Protein AF-A0A2G9YWN1-F1 (afdb_monomer_lite)

Radius of gyration: 15.63 Å; chains: 1; bounding box: 38×21×41 Å

Sequence (81 aa):
KLRRKLNAFTILPNERIFQIIERDTPLKKALSVINKSLADSLRNLIEIIFLPGLINIDFADLKTIFEDRGSLTYLNVIEIE

Organism: NCBI:txid1974721

Secondary structure (DSSP, 8-state):
--GGG-SEE----GGGGGGTS-TT--HHHHHHHHHHHHHHHHHHHHHHHHS--SSPPPHHHHHHHH-STTEE---------

Structure (mmCIF, N/CA/C/O backbone):
data_AF-A0A2G9YWN1-F1
#
_entry.id   AF-A0A2G9YWN1-F1
#
loop_
_atom_site.group_PDB
_atom_site.id
_atom_site.type_symbol
_atom_site.label_atom_id
_atom_site.label_alt_id
_atom_site.label_comp_id
_atom_site.label_asym_id
_atom_site.label_entity_id
_atom_site.label_seq_id
_atom_site.pdbx_PDB_ins_code
_atom_site.Cartn_x
_atom_site.Cartn_y
_atom_site.Cartn_z
_atom_site.occupancy
_atom_site.B_iso_or_equiv
_atom_site.auth_seq_id
_atom_site.auth_comp_id
_atom_site.auth_asym_id
_atom_site.auth_atom_id
_atom_site.pdbx_PDB_model_num
ATOM 1 N N . LYS A 1 1 ? -15.602 -10.838 -10.180 1.00 63.38 1 LYS A N 1
ATOM 2 C CA . LYS A 1 1 ? -15.652 -10.126 -11.489 1.00 63.38 1 LYS A CA 1
ATOM 3 C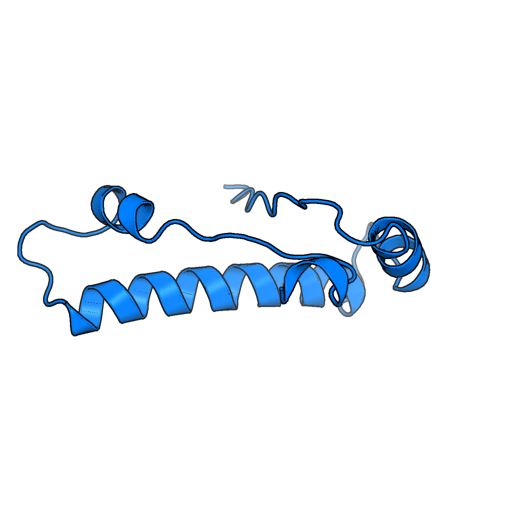 C . LYS A 1 1 ? -14.472 -9.171 -11.718 1.00 63.38 1 LYS A C 1
ATOM 5 O O . LYS A 1 1 ? -13.961 -9.176 -12.827 1.00 63.38 1 LYS A O 1
ATOM 10 N N . LEU A 1 2 ? -14.018 -8.398 -10.719 1.00 73.62 2 LEU A N 1
ATOM 11 C CA . LEU A 1 2 ? -12.974 -7.371 -10.905 1.00 73.62 2 LEU A CA 1
ATOM 12 C C . LEU A 1 2 ? -11.575 -7.931 -11.230 1.00 73.62 2 LEU A C 1
ATOM 14 O O . LEU A 1 2 ? -10.909 -7.413 -12.112 1.00 73.62 2 LEU A O 1
ATOM 18 N N . ARG A 1 3 ? -11.179 -9.047 -10.602 1.00 71.12 3 ARG A N 1
ATOM 19 C CA . ARG A 1 3 ? -9.835 -9.647 -10.744 1.00 71.12 3 ARG A CA 1
ATOM 20 C C . ARG A 1 3 ? -9.404 -9.922 -12.190 1.00 71.12 3 ARG A C 1
ATOM 22 O O . ARG A 1 3 ? -8.259 -9.694 -12.530 1.00 71.12 3 ARG A O 1
ATOM 29 N N . ARG A 1 4 ? -10.332 -10.333 -13.063 1.00 72.81 4 ARG A N 1
ATOM 30 C CA . ARG A 1 4 ? -10.046 -10.617 -14.487 1.00 72.81 4 ARG A CA 1
ATOM 31 C C . ARG A 1 4 ? -9.733 -9.368 -15.323 1.00 72.81 4 ARG A C 1
ATOM 33 O O . ARG A 1 4 ? -9.326 -9.498 -16.471 1.00 72.81 4 ARG A O 1
ATOM 40 N N . LYS A 1 5 ? -9.990 -8.174 -14.781 1.00 78.81 5 LYS A N 1
ATOM 41 C CA . LYS A 1 5 ? -9.721 -6.880 -15.422 1.00 78.81 5 LYS A CA 1
ATOM 42 C C . LYS A 1 5 ? -8.485 -6.183 -14.846 1.00 78.81 5 LYS A C 1
ATOM 44 O O . LYS A 1 5 ? -8.175 -5.088 -15.292 1.00 78.81 5 LYS A O 1
ATOM 49 N N . LEU A 1 6 ? -7.832 -6.782 -13.852 1.00 76.44 6 LEU A N 1
ATOM 50 C CA . LEU A 1 6 ? -6.682 -6.204 -13.170 1.00 76.44 6 LEU A CA 1
ATOM 51 C C . LEU A 1 6 ? -5.413 -6.936 -13.604 1.00 76.44 6 LEU A C 1
ATOM 53 O O . LEU A 1 6 ? -5.420 -8.157 -13.753 1.00 76.44 6 LEU A O 1
ATOM 57 N N . ASN A 1 7 ? -4.340 -6.176 -13.795 1.00 74.00 7 ASN A N 1
ATOM 58 C CA . ASN A 1 7 ? -2.998 -6.704 -14.020 1.00 74.00 7 ASN A CA 1
ATOM 59 C C . ASN A 1 7 ? -2.463 -7.360 -12.740 1.00 74.00 7 ASN A C 1
ATOM 61 O O . ASN A 1 7 ? -2.086 -8.524 -12.760 1.00 74.00 7 ASN A O 1
ATOM 65 N N . ALA A 1 8 ? -2.592 -6.662 -11.611 1.00 75.62 8 ALA A N 1
ATOM 66 C CA . ALA A 1 8 ? -2.270 -7.162 -10.280 1.00 75.62 8 ALA A CA 1
ATOM 67 C C . ALA A 1 8 ? -3.318 -6.704 -9.258 1.00 75.62 8 ALA A C 1
ATOM 69 O O . ALA A 1 8 ? -4.018 -5.707 -9.462 1.00 75.62 8 ALA A O 1
ATOM 70 N N . PHE A 1 9 ? -3.444 -7.437 -8.151 1.00 79.44 9 PHE A N 1
ATOM 71 C CA . PHE A 1 9 ? -4.258 -7.023 -7.010 1.00 79.44 9 PHE A CA 1
ATOM 72 C C . PHE A 1 9 ? -3.665 -7.550 -5.700 1.00 79.44 9 PHE A C 1
ATOM 74 O O . PHE A 1 9 ? -3.225 -8.694 -5.627 1.00 79.44 9 PHE A O 1
ATOM 81 N N . THR A 1 10 ? -3.738 -6.725 -4.655 1.00 76.75 10 THR A N 1
ATOM 82 C CA . THR A 1 10 ? -3.358 -7.080 -3.282 1.00 76.75 10 THR A CA 1
ATOM 83 C C . THR A 1 10 ? -4.604 -7.103 -2.410 1.00 76.75 10 THR A C 1
ATOM 85 O O . THR A 1 10 ? -5.449 -6.211 -2.493 1.00 76.75 10 THR A O 1
ATOM 88 N N . ILE A 1 11 ? -4.725 -8.129 -1.567 1.00 80.50 11 ILE A N 1
ATOM 89 C CA . ILE A 1 11 ? -5.776 -8.215 -0.550 1.00 80.50 11 ILE A CA 1
ATOM 90 C C . ILE A 1 11 ? -5.152 -7.878 0.798 1.00 80.50 11 ILE A C 1
ATOM 92 O O . ILE A 1 11 ? -4.239 -8.570 1.244 1.00 80.50 11 ILE A O 1
ATOM 96 N N . LEU A 1 12 ? -5.680 -6.848 1.452 1.00 77.75 12 LEU A N 1
ATOM 97 C CA . LEU A 1 12 ? -5.326 -6.503 2.823 1.00 77.75 12 LEU A CA 1
ATOM 98 C C . LEU A 1 12 ? -6.425 -7.012 3.761 1.00 77.75 12 LEU A C 1
ATOM 100 O O . LEU A 1 12 ? -7.533 -6.473 3.734 1.00 77.75 12 LEU A O 1
ATOM 104 N N . PRO A 1 13 ? -6.160 -8.066 4.550 1.00 80.25 13 PRO A N 1
ATOM 105 C CA . PRO A 1 13 ? -7.108 -8.531 5.550 1.00 80.25 13 PRO A CA 1
ATOM 106 C C . PRO A 1 13 ? -7.154 -7.525 6.702 1.00 80.25 13 PRO A C 1
ATOM 108 O O . PRO A 1 13 ? -6.143 -7.285 7.368 1.00 80.25 13 PRO A O 1
ATOM 111 N N . ASN A 1 14 ? -8.328 -6.945 6.946 1.00 81.44 14 ASN A N 1
ATOM 112 C CA . ASN A 1 14 ? -8.523 -5.983 8.031 1.00 81.44 14 ASN A CA 1
ATOM 113 C C . ASN A 1 14 ? -8.250 -6.615 9.401 1.00 81.44 14 ASN A C 1
ATOM 115 O O . ASN A 1 14 ? -7.862 -5.916 10.324 1.00 81.44 14 ASN A O 1
ATOM 119 N N . GLU A 1 15 ? -8.389 -7.933 9.531 1.00 80.88 15 GLU A N 1
ATOM 120 C CA . GLU A 1 15 ? -8.173 -8.696 10.760 1.00 80.88 15 GLU A CA 1
ATOM 121 C C . GLU A 1 15 ? -6.741 -8.566 11.292 1.00 80.88 15 GLU A C 1
ATOM 123 O O . GLU A 1 15 ? -6.524 -8.654 12.500 1.00 80.88 15 GLU A O 1
ATOM 128 N N . ARG A 1 16 ? -5.759 -8.297 10.418 1.00 74.50 16 ARG A N 1
ATOM 129 C CA . ARG A 1 16 ? -4.373 -8.057 10.845 1.00 74.50 16 ARG A CA 1
ATOM 130 C C . ARG A 1 16 ? -4.233 -6.813 11.712 1.00 74.50 16 ARG A C 1
ATOM 132 O O . ARG A 1 16 ? -3.296 -6.747 12.499 1.00 74.50 16 ARG A O 1
ATOM 139 N N . ILE A 1 17 ? -5.169 -5.864 11.645 1.00 77.75 17 ILE A N 1
ATOM 140 C CA . ILE A 1 17 ? -5.080 -4.667 12.478 1.00 77.75 17 ILE A CA 1
ATOM 141 C C . ILE A 1 17 ? -5.181 -4.977 13.969 1.00 77.75 17 ILE A C 1
ATOM 143 O O . ILE A 1 17 ? -4.538 -4.302 14.766 1.00 77.75 17 ILE A O 1
ATOM 147 N N . PHE A 1 18 ? -5.924 -6.019 14.352 1.00 77.94 18 PHE A N 1
ATOM 148 C CA . PHE A 1 18 ? -6.115 -6.391 15.755 1.00 77.94 18 PHE A CA 1
ATOM 149 C C . PHE A 1 18 ? -4.820 -6.851 16.442 1.00 77.94 18 PHE A C 1
ATOM 151 O O . PHE A 1 18 ? -4.795 -6.958 17.662 1.00 77.94 18 PHE A O 1
ATOM 158 N N . GLN A 1 19 ? -3.752 -7.108 15.679 1.00 78.69 19 GLN A N 1
ATOM 159 C CA . GLN A 1 19 ? -2.414 -7.394 16.208 1.00 78.69 19 GLN A CA 1
ATOM 160 C C . GLN A 1 19 ? -1.629 -6.118 16.558 1.00 78.69 19 GLN A C 1
ATOM 162 O O . GLN A 1 19 ? -0.650 -6.195 17.289 1.00 78.69 19 GLN A O 1
ATOM 167 N N . ILE A 1 20 ? -2.049 -4.963 16.032 1.00 75.75 20 ILE A N 1
ATOM 168 C CA . ILE A 1 20 ? -1.298 -3.698 16.051 1.00 75.75 20 ILE A CA 1
ATOM 169 C C . ILE A 1 20 ? -2.013 -2.628 16.899 1.00 75.75 20 ILE A C 1
ATOM 171 O O . ILE A 1 20 ? -1.387 -1.676 17.353 1.00 75.75 20 ILE A O 1
ATOM 175 N N . ILE A 1 21 ? -3.328 -2.758 17.116 1.00 82.75 21 ILE A N 1
ATOM 176 C CA . ILE A 1 21 ? -4.136 -1.795 17.884 1.00 82.75 21 ILE A CA 1
ATOM 177 C C . ILE A 1 21 ? -4.528 -2.327 19.263 1.00 82.75 21 ILE A C 1
ATOM 179 O O . ILE A 1 21 ? -4.756 -3.520 19.453 1.00 82.75 21 ILE A O 1
ATOM 183 N N . GLU A 1 22 ? -4.690 -1.412 20.216 1.00 84.12 22 GLU A N 1
ATOM 184 C CA . GLU A 1 22 ? -5.202 -1.716 21.553 1.00 84.12 22 GLU A CA 1
ATOM 185 C C . GLU A 1 22 ? -6.707 -2.029 21.517 1.00 84.12 22 GLU A C 1
ATOM 187 O O . GLU A 1 22 ? -7.445 -1.510 20.674 1.00 84.12 22 GLU A O 1
ATOM 192 N N . ARG A 1 23 ? -7.185 -2.869 22.448 1.00 81.56 23 ARG A N 1
ATOM 193 C CA . ARG A 1 23 ? -8.582 -3.354 22.476 1.00 81.56 23 ARG A CA 1
ATOM 194 C C . ARG A 1 23 ? -9.631 -2.250 22.635 1.00 81.56 23 ARG A C 1
ATOM 196 O O . ARG A 1 23 ? -10.772 -2.459 22.237 1.00 81.56 23 ARG A O 1
ATOM 203 N N . ASP A 1 24 ? -9.270 -1.114 23.221 1.00 87.50 24 ASP A N 1
ATOM 204 C CA . ASP A 1 24 ? -10.165 0.027 23.434 1.00 87.50 24 ASP A CA 1
ATOM 205 C C . ASP A 1 24 ? -10.136 1.041 22.273 1.00 87.50 24 ASP A C 1
ATOM 207 O O . ASP A 1 24 ? -10.839 2.054 22.304 1.00 87.50 24 ASP A O 1
ATOM 211 N N . THR A 1 25 ? -9.345 0.765 21.229 1.00 86.12 25 THR A N 1
ATOM 212 C CA . THR A 1 25 ? -9.145 1.688 20.115 1.00 86.12 25 THR A CA 1
ATOM 213 C C . THR A 1 25 ? -10.476 1.947 19.398 1.00 86.12 25 THR A C 1
ATOM 215 O O . THR A 1 25 ? -11.089 1.013 18.874 1.00 86.12 25 THR A O 1
ATOM 218 N N . PRO A 1 26 ? -10.917 3.215 19.271 1.00 89.88 26 PRO A N 1
ATOM 219 C CA . PRO A 1 26 ? -12.125 3.540 18.523 1.00 89.88 26 PRO A CA 1
ATOM 220 C C . PRO A 1 26 ? -12.021 3.079 17.066 1.00 89.88 26 PRO A C 1
ATOM 222 O O . PRO A 1 26 ? -10.988 3.281 16.424 1.00 89.88 26 PRO A O 1
ATOM 225 N N . LEU A 1 27 ? -13.116 2.562 16.497 1.00 87.06 27 LEU A N 1
ATOM 226 C CA . LEU A 1 27 ? -13.152 2.031 15.124 1.00 87.06 27 LEU A CA 1
ATOM 227 C C . LEU A 1 27 ? -12.551 2.998 14.088 1.00 87.06 27 LEU A C 1
ATOM 229 O O . LEU A 1 27 ? -11.801 2.589 13.206 1.00 87.06 27 LEU A O 1
ATOM 233 N N . LYS A 1 28 ? -12.831 4.300 14.217 1.00 89.50 28 LYS A N 1
ATOM 234 C CA . LYS A 1 28 ? -12.286 5.330 13.319 1.00 89.50 28 LYS A CA 1
ATOM 235 C C . LYS A 1 28 ? -10.755 5.399 13.372 1.00 89.50 28 LYS A C 1
ATOM 237 O O . LYS A 1 28 ? -10.115 5.552 12.335 1.00 89.50 28 LYS A O 1
ATOM 242 N N . LYS A 1 29 ? -10.172 5.278 14.568 1.00 87.44 29 LYS A N 1
ATOM 243 C CA . LYS A 1 29 ? -8.719 5.283 14.770 1.00 87.44 29 LYS A CA 1
ATOM 244 C C . LYS A 1 29 ? -8.100 3.994 14.233 1.00 87.44 29 LYS A C 1
ATOM 246 O O . LYS A 1 29 ? -7.093 4.073 13.542 1.00 87.44 29 LYS A O 1
ATOM 251 N N . ALA A 1 30 ? -8.748 2.849 14.444 1.00 86.31 30 ALA A N 1
ATOM 252 C CA . ALA A 1 30 ? -8.328 1.585 13.847 1.00 86.31 30 ALA A CA 1
ATOM 253 C C . ALA A 1 30 ? -8.274 1.684 12.310 1.00 86.31 30 ALA A C 1
ATOM 255 O O . ALA A 1 30 ? -7.218 1.535 11.707 1.00 86.31 30 ALA A O 1
ATOM 256 N N . LEU A 1 31 ? -9.369 2.066 11.652 1.00 86.56 31 LEU A N 1
ATOM 257 C CA . LEU A 1 31 ? -9.385 2.212 10.190 1.00 86.56 31 LEU A CA 1
ATOM 258 C C . LEU A 1 31 ? -8.338 3.217 9.679 1.00 86.56 31 LEU A C 1
ATOM 260 O O . LEU A 1 31 ? -7.741 3.007 8.625 1.00 86.56 31 LEU A O 1
ATOM 264 N N . SER A 1 32 ? -8.063 4.276 10.447 1.00 87.88 32 SER A N 1
ATOM 265 C CA . SER A 1 32 ? -6.991 5.224 10.131 1.00 87.88 32 SER A CA 1
ATOM 266 C C . SER A 1 32 ? -5.603 4.574 10.112 1.00 87.88 32 SER A C 1
ATOM 268 O O . SER A 1 32 ? -4.782 4.946 9.277 1.00 87.88 32 SER A O 1
ATOM 270 N N . VAL A 1 33 ? -5.330 3.619 11.005 1.00 84.62 33 VAL A N 1
ATOM 271 C CA . VAL A 1 33 ? -4.055 2.885 11.053 1.00 84.62 33 VAL A CA 1
ATOM 272 C C . VAL A 1 33 ? -3.907 1.964 9.840 1.00 84.62 33 VAL A C 1
ATOM 274 O O . VAL A 1 33 ? -2.856 1.986 9.203 1.00 84.62 33 VAL A O 1
ATOM 277 N N . ILE A 1 34 ? -4.963 1.235 9.446 1.00 83.31 34 ILE A N 1
ATOM 278 C CA . ILE A 1 34 ? -4.957 0.439 8.199 1.00 83.31 34 ILE A CA 1
ATOM 279 C C . ILE A 1 34 ? -4.666 1.340 6.997 1.00 83.31 34 ILE A C 1
ATOM 281 O O . ILE A 1 34 ? -3.802 1.024 6.181 1.00 83.31 34 ILE A O 1
ATOM 285 N N . ASN A 1 35 ? -5.363 2.475 6.895 1.00 85.88 35 ASN A N 1
ATOM 286 C CA . ASN A 1 35 ? -5.187 3.396 5.773 1.00 85.88 35 ASN A CA 1
ATOM 287 C C . ASN A 1 35 ? -3.758 3.940 5.702 1.00 85.88 35 ASN A C 1
ATOM 289 O O . ASN A 1 35 ? -3.215 4.077 4.608 1.00 85.88 35 ASN A O 1
ATOM 293 N N . LYS A 1 36 ? -3.141 4.216 6.856 1.00 86.06 36 LYS A N 1
ATOM 294 C CA . LYS A 1 36 ? -1.742 4.635 6.924 1.00 86.06 36 LYS A CA 1
ATOM 295 C C . LYS A 1 36 ? -0.805 3.532 6.424 1.00 86.06 36 LYS A C 1
ATOM 297 O O . LYS A 1 36 ? -0.019 3.793 5.525 1.00 86.06 36 LYS A O 1
ATOM 302 N N . SER A 1 37 ? -0.956 2.300 6.911 1.00 82.31 37 SER A N 1
ATOM 303 C CA . SER A 1 37 ? -0.146 1.157 6.460 1.00 82.31 37 SER A CA 1
ATOM 304 C C . SER A 1 37 ? -0.267 0.905 4.948 1.00 82.31 37 SER A C 1
ATOM 306 O O . SER A 1 37 ? 0.736 0.669 4.271 1.00 82.31 37 SER A O 1
ATOM 308 N N . LEU A 1 38 ? -1.477 1.028 4.388 1.00 83.62 38 LEU A N 1
ATOM 309 C CA . LEU A 1 38 ? -1.699 0.948 2.942 1.00 83.62 38 LEU A CA 1
ATOM 310 C C . LEU A 1 38 ? -0.978 2.079 2.194 1.00 83.62 38 LEU A C 1
ATOM 312 O O . LEU A 1 38 ? -0.327 1.819 1.182 1.00 83.62 38 LEU A O 1
ATOM 316 N N . ALA A 1 39 ? -1.097 3.320 2.674 1.00 86.75 39 ALA A N 1
ATOM 317 C CA . ALA A 1 39 ? -0.448 4.473 2.059 1.00 86.75 39 ALA A CA 1
ATOM 318 C C . ALA A 1 39 ? 1.082 4.349 2.086 1.00 86.75 39 ALA A C 1
ATOM 320 O O . ALA A 1 39 ? 1.730 4.643 1.085 1.00 86.75 39 ALA A O 1
ATOM 321 N N . ASP A 1 40 ? 1.642 3.871 3.195 1.00 85.88 40 ASP A N 1
ATOM 322 C CA . ASP A 1 40 ? 3.082 3.683 3.365 1.00 85.88 40 ASP A CA 1
ATOM 323 C C . ASP A 1 40 ? 3.600 2.559 2.451 1.00 85.88 40 ASP A C 1
ATOM 325 O O . ASP A 1 40 ? 4.590 2.746 1.749 1.00 85.88 40 ASP A O 1
ATOM 329 N N . SER A 1 41 ? 2.861 1.450 2.329 1.00 82.94 41 SER A N 1
ATOM 330 C CA . SER A 1 41 ? 3.198 0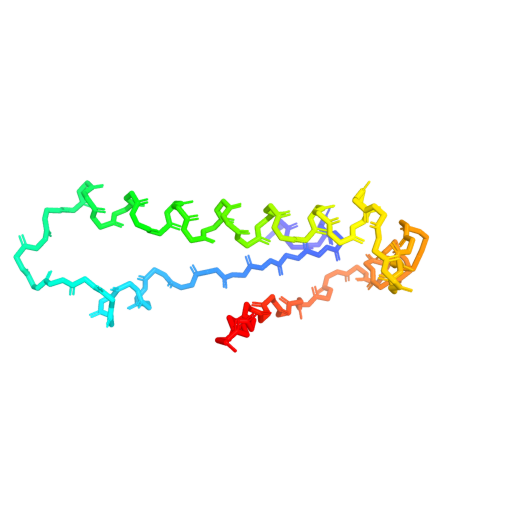.361 1.393 1.00 82.94 41 SER A CA 1
ATOM 331 C C . SER A 1 41 ? 3.248 0.836 -0.065 1.00 82.94 41 SER A C 1
ATOM 333 O O . SER A 1 41 ? 4.144 0.466 -0.823 1.00 82.94 41 SER A O 1
ATOM 335 N N . LEU A 1 42 ? 2.276 1.662 -0.467 1.00 83.25 42 LEU A N 1
ATOM 336 C CA . LEU A 1 42 ? 2.210 2.240 -1.811 1.00 83.25 42 LEU A CA 1
ATOM 337 C C . LEU A 1 42 ? 3.321 3.264 -2.044 1.00 8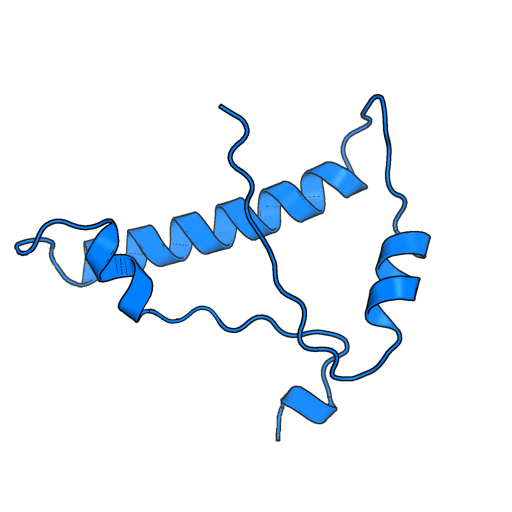3.25 42 LEU A C 1
ATOM 339 O O . LEU A 1 42 ? 3.919 3.270 -3.118 1.00 83.25 42 LEU A O 1
ATOM 343 N N . ARG A 1 43 ? 3.609 4.107 -1.046 1.00 85.75 43 ARG A N 1
ATOM 344 C CA . ARG A 1 43 ? 4.692 5.089 -1.117 1.00 85.75 43 ARG A CA 1
ATOM 345 C C . ARG A 1 43 ? 6.034 4.397 -1.320 1.00 85.75 43 ARG A C 1
ATOM 347 O O . ARG A 1 43 ? 6.726 4.756 -2.262 1.00 85.75 43 ARG A O 1
ATOM 354 N N . ASN A 1 44 ? 6.343 3.370 -0.532 1.00 82.38 44 ASN A N 1
ATOM 355 C CA . ASN A 1 44 ? 7.607 2.640 -0.637 1.00 82.38 44 ASN A CA 1
ATOM 356 C C . ASN A 1 44 ? 7.799 2.023 -2.029 1.00 82.38 44 ASN A C 1
ATOM 358 O O . ASN A 1 44 ? 8.881 2.111 -2.602 1.00 82.38 44 ASN A O 1
ATOM 362 N N . LEU A 1 45 ? 6.740 1.444 -2.610 1.00 80.38 45 LEU A N 1
ATOM 363 C CA . LEU A 1 45 ? 6.800 0.916 -3.976 1.00 80.38 45 LEU A CA 1
ATOM 364 C C . LEU A 1 45 ? 7.121 2.022 -4.989 1.00 80.38 45 LEU A C 1
ATOM 366 O O . LEU A 1 45 ? 7.962 1.831 -5.858 1.00 80.38 45 LEU A O 1
ATOM 370 N N . ILE A 1 46 ? 6.455 3.172 -4.882 1.00 82.19 46 ILE A N 1
ATOM 371 C CA . ILE A 1 46 ? 6.677 4.313 -5.776 1.00 82.19 46 ILE A CA 1
ATOM 372 C C . ILE A 1 46 ? 8.099 4.862 -5.591 1.00 82.19 46 ILE A C 1
ATOM 374 O O . ILE A 1 46 ? 8.785 5.132 -6.571 1.00 82.19 46 ILE A O 1
ATOM 378 N N . GLU A 1 47 ? 8.584 4.982 -4.361 1.00 83.19 47 GLU A N 1
ATOM 379 C CA . GLU A 1 47 ? 9.924 5.497 -4.074 1.00 83.19 47 GLU A CA 1
ATOM 380 C C . GLU A 1 47 ? 11.030 4.653 -4.715 1.00 83.19 47 GLU A C 1
ATOM 382 O O . GLU A 1 47 ? 11.939 5.227 -5.302 1.00 83.19 47 GLU A O 1
ATOM 387 N N . ILE A 1 48 ? 10.910 3.321 -4.719 1.00 79.50 48 ILE A N 1
ATOM 388 C CA . ILE A 1 48 ? 11.882 2.419 -5.370 1.00 79.50 48 ILE A CA 1
ATOM 389 C C . ILE A 1 48 ? 11.991 2.663 -6.888 1.00 79.50 48 ILE A C 1
ATOM 391 O O . ILE A 1 48 ? 13.032 2.391 -7.479 1.00 79.50 48 ILE A O 1
ATOM 395 N N . ILE A 1 49 ? 10.926 3.165 -7.519 1.00 79.25 49 ILE A N 1
ATOM 396 C CA . ILE A 1 49 ? 10.854 3.395 -8.972 1.00 79.25 49 ILE A CA 1
ATOM 397 C C . ILE A 1 49 ? 11.352 4.792 -9.337 1.00 79.25 49 ILE A C 1
ATOM 399 O O . ILE A 1 49 ? 11.960 4.996 -10.387 1.00 79.25 49 ILE A O 1
ATOM 403 N N . PHE A 1 50 ? 10.988 5.780 -8.518 1.00 77.38 50 PHE A N 1
ATOM 404 C CA . PHE A 1 50 ? 11.122 7.194 -8.861 1.00 77.38 50 PHE A CA 1
ATOM 405 C C . PHE A 1 50 ? 12.290 7.886 -8.159 1.00 77.38 50 PHE A C 1
ATOM 407 O O . PHE A 1 50 ? 12.773 8.897 -8.672 1.00 77.38 50 PHE A O 1
ATOM 414 N N . LEU A 1 51 ? 12.738 7.393 -7.000 1.00 81.38 51 LEU A N 1
ATOM 415 C CA . LEU A 1 51 ? 13.885 7.963 -6.306 1.00 81.38 51 LEU A CA 1
ATOM 416 C C . LEU A 1 51 ? 15.172 7.262 -6.755 1.00 81.38 51 LEU A C 1
ATOM 418 O O . LEU A 1 51 ? 15.261 6.038 -6.688 1.00 81.38 51 LEU A O 1
ATOM 422 N N . PRO A 1 52 ? 16.198 8.021 -7.171 1.00 68.38 52 PRO A N 1
ATOM 423 C CA . PRO A 1 52 ? 17.476 7.436 -7.535 1.00 68.38 52 PRO A CA 1
ATOM 424 C C . PRO A 1 52 ? 18.136 6.810 -6.300 1.00 68.38 52 PRO A C 1
ATOM 426 O O . PRO A 1 52 ? 18.501 7.506 -5.352 1.00 68.38 52 PRO A O 1
ATOM 429 N N . GLY A 1 53 ? 18.292 5.488 -6.325 1.00 73.81 53 GLY A N 1
ATOM 430 C CA . GLY A 1 53 ? 19.027 4.706 -5.334 1.00 73.81 53 GLY A CA 1
ATOM 431 C C . GLY A 1 53 ? 20.276 4.053 -5.928 1.00 73.81 53 GLY A C 1
ATOM 432 O O . GLY A 1 53 ? 20.482 4.052 -7.140 1.00 73.81 53 GLY A O 1
ATOM 433 N N . LEU A 1 54 ? 21.107 3.455 -5.067 1.00 74.12 54 LEU A N 1
ATOM 434 C CA . LEU A 1 54 ? 22.270 2.663 -5.499 1.00 74.12 54 LEU A CA 1
ATOM 435 C C . LEU A 1 54 ? 21.847 1.470 -6.382 1.00 74.12 54 LEU A C 1
ATOM 437 O O . LEU A 1 54 ? 22.563 1.092 -7.305 1.00 74.12 54 LEU A O 1
ATOM 441 N N . ILE A 1 55 ? 20.670 0.906 -6.093 1.00 69.88 55 ILE A N 1
ATOM 442 C CA . ILE A 1 55 ? 19.977 -0.103 -6.896 1.00 69.88 55 ILE A CA 1
ATOM 443 C C . ILE A 1 55 ? 18.655 0.527 -7.329 1.00 69.88 55 ILE A C 1
ATOM 445 O O . ILE A 1 55 ? 17.750 0.679 -6.513 1.00 69.88 55 ILE A O 1
ATOM 449 N N . ASN A 1 56 ? 18.564 0.928 -8.594 1.00 68.81 56 ASN A N 1
ATOM 450 C CA . ASN A 1 56 ? 17.343 1.474 -9.174 1.00 68.81 56 ASN A CA 1
ATOM 451 C C . ASN A 1 56 ? 16.626 0.366 -9.949 1.00 68.81 56 ASN A C 1
ATOM 453 O O . ASN A 1 56 ? 17.226 -0.227 -10.846 1.00 68.81 56 ASN A O 1
ATOM 457 N N . ILE A 1 57 ? 15.370 0.089 -9.606 1.00 7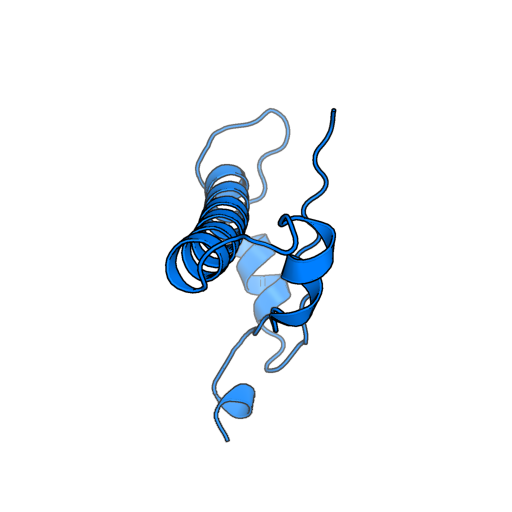1.56 57 ILE A N 1
ATOM 458 C CA . ILE A 1 57 ? 14.503 -0.781 -10.408 1.00 71.56 57 ILE A CA 1
ATOM 459 C C . ILE A 1 57 ? 13.741 0.125 -11.371 1.00 71.56 57 ILE A C 1
ATOM 461 O O . ILE A 1 57 ? 13.183 1.137 -10.949 1.00 71.56 57 ILE A O 1
ATOM 465 N N . ASP A 1 58 ? 13.719 -0.208 -12.661 1.00 77.69 58 ASP A N 1
ATOM 466 C CA . ASP A 1 58 ? 13.020 0.616 -13.640 1.00 77.69 58 ASP A CA 1
ATOM 467 C C . ASP A 1 58 ? 11.529 0.238 -13.777 1.00 77.69 58 ASP A C 1
ATOM 469 O O . ASP A 1 58 ? 11.039 -0.793 -13.307 1.00 77.69 58 ASP A O 1
ATOM 473 N N . PHE A 1 59 ? 10.757 1.119 -14.415 1.00 78.69 59 PHE A N 1
ATOM 474 C CA . PHE A 1 59 ? 9.331 0.876 -14.634 1.00 78.69 59 PHE A CA 1
ATOM 475 C C . PHE A 1 59 ? 9.063 -0.292 -15.603 1.00 78.69 59 PHE A C 1
ATOM 477 O O . PHE A 1 59 ? 7.993 -0.905 -15.542 1.00 78.69 59 PHE A O 1
ATOM 484 N N . ALA A 1 60 ? 9.999 -0.605 -16.505 1.00 81.81 60 ALA A N 1
ATOM 485 C CA . ALA A 1 60 ? 9.840 -1.683 -17.476 1.00 81.81 60 ALA A CA 1
ATOM 486 C C . ALA A 1 60 ? 9.922 -3.059 -16.796 1.00 81.81 60 ALA A C 1
ATOM 488 O O . ALA A 1 60 ? 9.118 -3.941 -17.113 1.00 81.81 60 ALA A O 1
ATOM 489 N N . ASP A 1 61 ? 10.791 -3.209 -15.799 1.00 79.06 61 ASP A N 1
ATOM 490 C CA . ASP A 1 61 ? 10.893 -4.401 -14.962 1.00 79.06 61 ASP A CA 1
ATOM 491 C C . ASP A 1 61 ? 9.591 -4.641 -14.186 1.00 79.06 61 ASP A C 1
ATOM 493 O O . ASP A 1 61 ? 9.025 -5.737 -14.217 1.00 79.06 61 ASP A O 1
ATOM 497 N N . LEU A 1 62 ? 9.030 -3.595 -13.569 1.00 77.06 62 LEU A N 1
ATOM 498 C CA . LEU A 1 62 ? 7.737 -3.704 -12.884 1.00 77.06 62 LEU A CA 1
ATOM 499 C C . LEU A 1 62 ? 6.590 -4.040 -13.827 1.00 77.06 62 LEU A C 1
ATOM 501 O O . LEU A 1 62 ? 5.733 -4.862 -13.497 1.00 77.06 62 LEU A O 1
ATOM 505 N N . LYS A 1 63 ? 6.558 -3.414 -15.004 1.00 79.00 63 LYS A N 1
ATOM 506 C CA . LYS A 1 63 ? 5.545 -3.713 -16.012 1.00 79.00 63 LYS A CA 1
ATOM 507 C C . LYS A 1 63 ? 5.617 -5.184 -16.419 1.00 79.00 63 LYS A C 1
ATOM 509 O O . LYS A 1 63 ? 4.575 -5.827 -16.467 1.00 79.00 63 LYS A O 1
ATOM 514 N N . THR A 1 64 ? 6.820 -5.718 -16.620 1.00 81.12 64 THR A N 1
ATOM 515 C CA . THR A 1 64 ? 7.048 -7.127 -16.973 1.00 81.12 64 THR A CA 1
ATOM 516 C C . THR A 1 64 ? 6.537 -8.073 -15.881 1.00 81.12 64 THR A C 1
ATOM 518 O O . THR A 1 64 ? 5.864 -9.055 -16.184 1.00 81.12 64 THR A O 1
ATOM 521 N N . ILE A 1 65 ? 6.753 -7.749 -14.599 1.00 77.81 65 ILE A N 1
ATOM 522 C CA . ILE A 1 65 ? 6.214 -8.530 -13.468 1.00 77.81 65 ILE A CA 1
ATOM 523 C C . ILE A 1 65 ? 4.672 -8.513 -13.443 1.00 77.81 65 ILE A C 1
ATOM 525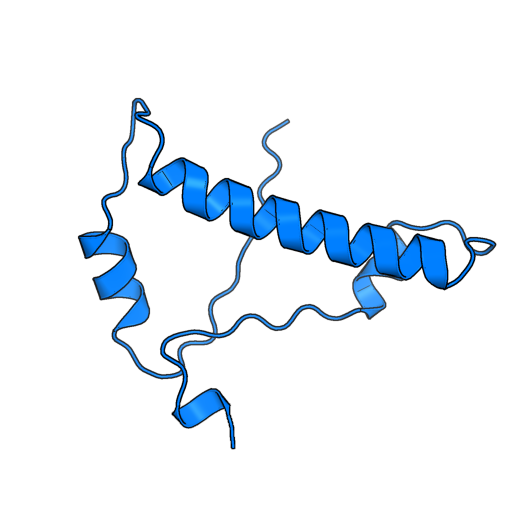 O O . ILE A 1 65 ? 4.045 -9.513 -13.092 1.00 77.81 65 ILE A O 1
ATOM 529 N N . PHE A 1 66 ? 4.045 -7.395 -13.824 1.00 75.69 66 PHE A N 1
ATOM 530 C CA . PHE A 1 66 ? 2.586 -7.219 -13.803 1.00 75.69 66 PHE A CA 1
ATOM 531 C C . PHE A 1 66 ? 1.876 -7.539 -15.130 1.00 75.69 66 PHE A C 1
ATOM 533 O O . PHE A 1 66 ? 0.651 -7.398 -15.229 1.00 75.69 66 PHE A O 1
ATOM 540 N N . GLU A 1 67 ? 2.608 -7.951 -16.164 1.00 75.44 67 GLU A N 1
ATOM 541 C CA . GLU A 1 67 ? 2.031 -8.282 -17.468 1.00 75.44 67 GLU A CA 1
ATOM 542 C C . GLU A 1 67 ? 1.207 -9.579 -17.431 1.00 75.44 67 GLU A C 1
ATOM 544 O O . GLU A 1 67 ? 0.235 -9.701 -18.187 1.00 75.44 67 GLU A O 1
ATOM 549 N N . ASP A 1 68 ? 1.499 -10.490 -16.495 1.00 69.50 68 ASP A N 1
ATOM 550 C CA . ASP A 1 68 ? 0.701 -11.698 -16.297 1.00 69.50 68 ASP A CA 1
ATOM 551 C C . ASP A 1 68 ? -0.606 -11.393 -15.540 1.00 69.50 68 ASP A C 1
ATOM 553 O O . ASP A 1 68 ? -0.639 -11.071 -14.347 1.00 69.50 68 ASP A O 1
ATOM 557 N N . ARG A 1 6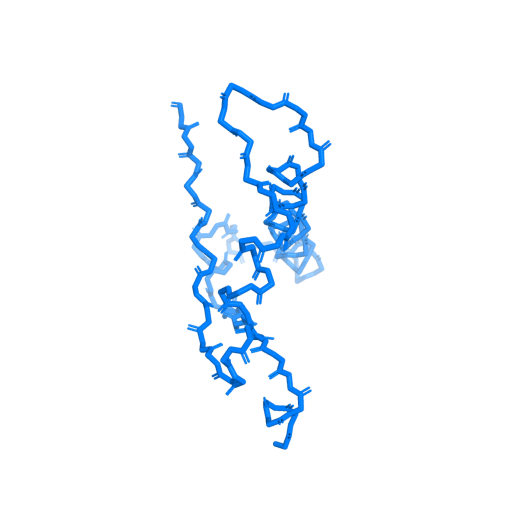9 ? -1.724 -11.438 -16.271 1.00 59.69 69 ARG A N 1
ATOM 558 C CA . ARG A 1 69 ? -3.023 -10.947 -15.794 1.00 59.69 69 ARG A CA 1
ATOM 559 C C . ARG A 1 69 ? -3.568 -11.819 -14.669 1.00 59.69 69 ARG A C 1
ATOM 561 O O . ARG A 1 69 ? -3.924 -12.976 -14.878 1.00 59.69 69 ARG A O 1
ATOM 568 N N . GLY A 1 70 ? -3.798 -11.208 -13.510 1.00 57.38 70 GLY A N 1
ATOM 569 C CA . GLY A 1 70 ? -4.454 -11.868 -12.381 1.00 57.38 70 GLY A CA 1
ATOM 570 C C . GLY A 1 70 ? -3.495 -12.564 -11.421 1.00 57.38 70 GLY A C 1
ATOM 571 O O . GLY A 1 70 ? -3.969 -13.298 -10.550 1.00 57.38 70 GLY A O 1
ATOM 572 N N . SER A 1 71 ? -2.190 -12.303 -11.543 1.00 63.31 71 SER A N 1
ATOM 573 C CA . SER A 1 71 ? -1.206 -12.710 -10.547 1.00 63.31 71 SER A CA 1
ATOM 574 C C . SER A 1 71 ? -1.547 -12.089 -9.187 1.00 63.31 71 SER A C 1
ATOM 576 O O . SER A 1 71 ? -1.739 -10.875 -9.057 1.00 63.31 71 SER A O 1
ATOM 578 N N . LEU A 1 72 ? -1.698 -12.947 -8.173 1.00 58.00 72 LEU A N 1
ATOM 579 C CA . LEU A 1 72 ? -1.830 -12.518 -6.785 1.00 58.00 72 LEU A CA 1
ATOM 580 C C . LEU A 1 72 ? -0.436 -12.131 -6.307 1.00 58.00 72 LEU A C 1
ATOM 582 O O . LEU A 1 72 ? 0.391 -12.993 -6.017 1.00 58.00 72 LEU A O 1
ATOM 586 N N . THR A 1 73 ? -0.184 -10.834 -6.236 1.00 61.59 73 THR A N 1
ATOM 587 C CA . THR A 1 73 ? 1.097 -10.322 -5.763 1.00 61.59 73 THR A CA 1
ATOM 588 C C . THR A 1 73 ? 1.035 -10.122 -4.254 1.00 61.59 73 THR A C 1
ATOM 590 O O . THR A 1 73 ? 0.051 -9.609 -3.720 1.00 61.59 73 THR A O 1
ATOM 593 N N . TYR A 1 74 ? 2.092 -10.525 -3.557 1.00 57.84 74 TYR A N 1
ATOM 594 C CA . TYR A 1 74 ? 2.266 -10.229 -2.142 1.00 57.84 74 TYR A CA 1
ATOM 595 C C . TYR A 1 74 ? 3.192 -9.023 -2.015 1.00 57.84 74 TYR A C 1
ATOM 597 O O . TYR A 1 74 ? 4.354 -9.085 -2.403 1.00 57.84 74 TYR A O 1
ATOM 605 N N . LEU A 1 75 ? 2.673 -7.922 -1.475 1.00 60.06 75 LEU A N 1
ATOM 606 C CA . LEU A 1 75 ? 3.500 -6.819 -0.997 1.00 60.06 75 LEU A CA 1
ATOM 607 C C . LEU A 1 75 ? 3.972 -7.183 0.411 1.00 60.06 75 LEU A C 1
ATOM 609 O O . LEU A 1 75 ? 3.203 -7.080 1.366 1.00 60.06 75 LEU A O 1
ATOM 613 N N . ASN A 1 76 ? 5.211 -7.659 0.524 1.00 50.56 76 ASN A N 1
ATOM 614 C CA . ASN A 1 76 ? 5.883 -7.741 1.815 1.00 50.56 76 ASN A CA 1
ATOM 615 C C . ASN A 1 76 ? 6.530 -6.386 2.093 1.00 50.56 76 ASN A C 1
ATOM 617 O O . ASN A 1 76 ? 7.465 -5.985 1.405 1.00 50.56 76 ASN A O 1
ATOM 621 N N . VAL A 1 77 ? 6.017 -5.691 3.105 1.00 51.78 77 VAL A N 1
ATOM 622 C CA . VAL A 1 77 ? 6.734 -4.584 3.732 1.00 51.78 77 VAL A CA 1
ATOM 623 C C . VAL A 1 77 ? 7.801 -5.229 4.610 1.00 51.78 77 VAL A C 1
ATOM 625 O O . VAL A 1 77 ? 7.483 -5.783 5.658 1.00 51.78 77 VAL A O 1
ATOM 628 N N . ILE A 1 78 ? 9.050 -5.238 4.147 1.00 38.97 78 ILE A N 1
ATOM 629 C CA . ILE A 1 78 ? 10.190 -5.473 5.031 1.00 38.97 78 ILE A CA 1
ATOM 630 C C . ILE A 1 78 ? 10.495 -4.102 5.631 1.00 38.97 78 ILE A C 1
ATOM 632 O O . ILE A 1 78 ? 11.061 -3.248 4.952 1.00 38.97 78 ILE A O 1
ATOM 636 N N . GLU A 1 79 ? 10.062 -3.863 6.868 1.00 37.25 79 GLU A N 1
ATOM 637 C CA . GLU A 1 79 ? 10.723 -2.848 7.687 1.00 37.25 79 GLU A CA 1
ATOM 638 C C . GLU A 1 79 ? 12.134 -3.383 7.938 1.00 37.25 79 GLU A C 1
ATOM 640 O O . GLU A 1 79 ? 12.323 -4.367 8.652 1.00 37.25 79 GLU A O 1
ATOM 645 N N . ILE A 1 80 ? 13.113 -2.819 7.232 1.00 32.28 80 ILE A N 1
ATOM 646 C CA . ILE A 1 80 ? 14.514 -2.988 7.601 1.00 32.28 80 ILE A CA 1
ATOM 647 C C . ILE A 1 80 ? 14.701 -2.054 8.797 1.00 32.28 80 ILE A C 1
ATOM 649 O O . ILE A 1 80 ? 14.686 -0.836 8.615 1.00 32.28 80 ILE A O 1
ATOM 653 N N . GLU A 1 81 ? 14.768 -2.629 9.999 1.00 35.34 81 GLU A N 1
ATOM 654 C CA . GLU A 1 81 ? 15.299 -1.938 11.185 1.00 35.34 81 GLU A CA 1
ATOM 655 C C . GLU A 1 81 ? 16.761 -1.525 10.971 1.00 35.34 81 GLU A C 1
ATOM 657 O O . GLU A 1 81 ? 17.533 -2.327 10.387 1.00 35.34 81 GLU A O 1
#

pLDDT: mean 75.11, std 12.44, range [32.28, 89.88]

InterPro domains:
  IPR036525 Tubulin/FtsZ, GTPase domain superfamily [G3DSA:3.40.50.1440] (1-80)
  IPR036525 Tubulin/FtsZ, GTPase domain superfamily [SSF52490] (2-56)
  IPR045061 Tubulin-like protein FtsZ/CetZ [PTHR30314] (1-71)

Foldseek 3Di:
DCQQVFLEDEDDDLVVLVVVDDPPDPPVRSVVVVVVVVVVLVVVVVCLAPPDDPDRDHPVNVCVVSNRRRDHDDSDDPPPD